Protein AF-A0A6A4V2S6-F1 (afdb_monomer_lite)

pLDDT: mean 83.1, std 10.54, range [53.78, 93.38]

Radius of gyration: 23.62 Å; chains: 1; bounding box: 48×30×59 Å

Structure (mmCIF, N/CA/C/O backbone):
data_AF-A0A6A4V2S6-F1
#
_entry.id   AF-A0A6A4V2S6-F1
#
loop_
_atom_site.group_PDB
_atom_site.id
_atom_site.type_symbol
_atom_site.label_atom_id
_atom_site.label_alt_id
_atom_site.label_comp_id
_atom_site.label_asym_id
_atom_site.label_entity_id
_atom_site.label_seq_id
_atom_site.pdbx_PDB_ins_code
_atom_site.Cartn_x
_atom_site.Cartn_y
_atom_site.Cartn_z
_atom_site.occupancy
_atom_site.B_iso_or_equiv
_atom_site.auth_seq_id
_atom_site.auth_comp_id
_atom_site.auth_asym_id
_atom_site.auth_atom_id
_atom_site.pdbx_PDB_model_num
ATOM 1 N N . MET A 1 1 ? -16.931 -6.605 -5.621 1.00 61.44 1 MET A N 1
ATOM 2 C CA . MET A 1 1 ? -15.701 -5.774 -5.661 1.00 61.44 1 MET A CA 1
ATOM 3 C C . MET A 1 1 ? -16.054 -4.423 -5.067 1.00 61.44 1 MET A C 1
ATOM 5 O O . MET A 1 1 ? -16.891 -3.76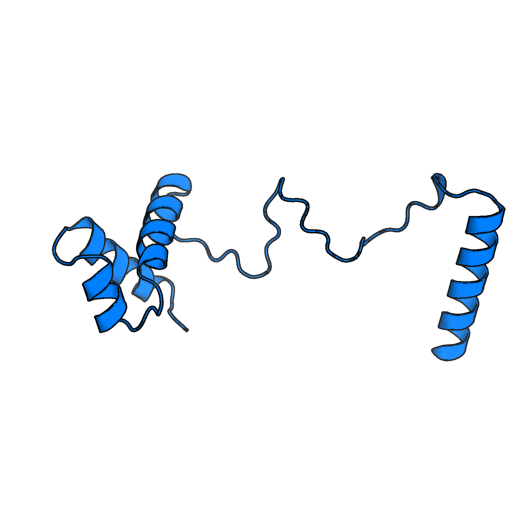3 -5.652 1.00 61.44 1 MET A O 1
ATOM 9 N N . TYR A 1 2 ? -15.476 -4.045 -3.921 1.00 71.06 2 TYR A N 1
ATOM 10 C CA . TYR A 1 2 ? -15.887 -2.830 -3.200 1.00 71.06 2 TYR A CA 1
ATOM 11 C C . TYR A 1 2 ? -15.520 -1.537 -3.938 1.00 71.06 2 TYR A C 1
ATOM 13 O O . TYR A 1 2 ? -14.367 -1.390 -4.385 1.00 71.06 2 TYR A O 1
ATOM 21 N N . THR A 1 3 ? -16.473 -0.607 -4.013 1.00 83.50 3 THR A N 1
ATOM 22 C CA . THR A 1 3 ? -16.287 0.746 -4.558 1.00 83.50 3 THR A CA 1
ATOM 23 C C . THR A 1 3 ? -15.404 1.590 -3.630 1.00 83.50 3 THR A C 1
ATOM 25 O O . THR A 1 3 ? -14.975 1.140 -2.563 1.00 83.50 3 THR A O 1
ATOM 28 N N . PHE A 1 4 ? -15.026 2.799 -4.053 1.00 84.19 4 PHE A N 1
ATOM 29 C CA . PHE A 1 4 ? -14.278 3.711 -3.180 1.00 84.19 4 PHE A CA 1
ATOM 30 C C . PHE A 1 4 ? -15.125 4.205 -2.009 1.00 84.19 4 PHE A C 1
ATOM 32 O O . PHE A 1 4 ? -14.649 4.169 -0.879 1.00 84.19 4 PHE A O 1
ATOM 39 N N . GLU A 1 5 ? -16.378 4.571 -2.269 1.00 84.81 5 GLU A N 1
ATOM 40 C CA . GLU A 1 5 ? -17.312 5.078 -1.259 1.00 84.81 5 GLU A CA 1
ATOM 41 C C . GLU A 1 5 ? -17.558 4.064 -0.141 1.00 84.81 5 GLU A C 1
ATOM 43 O O . GLU A 1 5 ? -17.527 4.404 1.040 1.00 84.81 5 GLU A O 1
ATOM 48 N N . GLU A 1 6 ? -17.733 2.787 -0.490 1.00 87.06 6 GLU A N 1
ATOM 49 C CA . GLU A 1 6 ? -17.904 1.719 0.500 1.00 87.06 6 GLU A CA 1
ATOM 50 C C . GLU A 1 6 ? -16.680 1.594 1.410 1.00 87.06 6 GLU A C 1
ATOM 52 O O . GLU A 1 6 ? -16.808 1.443 2.625 1.00 87.06 6 GLU A O 1
ATOM 57 N N . LYS A 1 7 ? -15.473 1.705 0.844 1.00 89.00 7 LYS A N 1
ATOM 58 C CA . LYS A 1 7 ? -14.233 1.660 1.630 1.00 89.00 7 LYS A CA 1
ATOM 59 C C . LYS A 1 7 ? -14.093 2.874 2.538 1.00 89.00 7 LYS A C 1
ATOM 61 O O . LYS A 1 7 ? -13.549 2.730 3.630 1.00 89.00 7 LYS A O 1
ATOM 66 N N . GLU A 1 8 ? -14.554 4.046 2.105 1.00 89.25 8 GLU A N 1
ATOM 67 C CA . GLU A 1 8 ? -14.541 5.253 2.934 1.00 89.25 8 GLU A CA 1
ATOM 68 C C . GLU A 1 8 ? -15.498 5.133 4.115 1.00 89.25 8 GLU A C 1
ATOM 70 O O . GLU A 1 8 ? -15.057 5.352 5.240 1.00 89.25 8 GLU A O 1
ATOM 75 N N . LYS A 1 9 ? -16.729 4.652 3.900 1.00 90.81 9 LYS A N 1
ATOM 76 C CA . LYS A 1 9 ? -17.689 4.388 4.987 1.00 90.81 9 LYS A CA 1
ATOM 77 C C . LYS A 1 9 ? -17.133 3.413 6.027 1.00 90.81 9 LYS A C 1
ATOM 79 O O . LYS A 1 9 ? -17.189 3.672 7.227 1.00 90.81 9 LYS A O 1
ATOM 84 N N . ILE A 1 10 ? -16.536 2.304 5.580 1.00 90.69 10 ILE A N 1
ATOM 85 C CA . ILE A 1 10 ? -15.908 1.324 6.484 1.00 90.69 10 ILE A CA 1
ATOM 86 C C . ILE A 1 10 ? -14.748 1.963 7.259 1.00 90.69 10 ILE A C 1
ATOM 88 O O . ILE A 1 10 ? -14.551 1.689 8.445 1.00 90.69 10 ILE A O 1
ATOM 92 N N . LEU A 1 11 ? -13.958 2.808 6.596 1.00 90.88 11 LEU A N 1
ATOM 93 C CA . LEU A 1 11 ? -12.826 3.477 7.222 1.00 90.88 11 LEU A CA 1
ATOM 94 C C . LEU A 1 11 ? -13.273 4.534 8.242 1.00 90.88 11 LEU A C 1
ATOM 96 O O . LEU A 1 11 ? -12.628 4.667 9.276 1.00 90.88 11 LEU A O 1
ATOM 100 N N . GLU A 1 12 ? -14.369 5.246 7.995 1.00 92.06 12 GLU A N 1
ATOM 101 C CA . GLU A 1 12 ? -14.976 6.179 8.953 1.00 92.06 12 GLU A CA 1
ATOM 102 C C . GLU A 1 12 ? -15.473 5.457 10.210 1.00 92.06 12 GLU A C 1
ATOM 104 O O . GLU A 1 12 ? -15.141 5.864 11.324 1.00 92.06 12 GLU A O 1
ATOM 109 N N . LEU A 1 13 ? -16.160 4.320 10.055 1.00 91.25 13 LEU A N 1
ATOM 110 C CA . LEU A 1 13 ? -16.560 3.468 11.184 1.00 91.25 13 LEU A CA 1
ATOM 111 C C . LEU A 1 13 ? -15.354 2.971 11.994 1.00 91.25 13 LEU A C 1
ATOM 113 O O . LEU A 1 13 ? -15.403 2.920 13.221 1.00 91.25 13 LEU A O 1
ATOM 117 N N . TYR A 1 14 ? -14.249 2.651 11.321 1.00 90.75 14 TYR A N 1
ATOM 118 C CA . TYR A 1 14 ? -13.008 2.262 11.988 1.00 90.75 14 TYR A CA 1
ATOM 119 C C . TYR A 1 14 ? -12.339 3.432 12.730 1.00 90.75 14 TYR A C 1
ATOM 121 O O . TYR A 1 14 ? -11.833 3.251 13.835 1.00 90.75 14 TYR A O 1
ATOM 129 N N . LEU A 1 15 ? -12.319 4.630 12.135 1.00 89.00 15 LEU A N 1
ATOM 130 C CA . LEU A 1 15 ? -11.695 5.826 12.717 1.00 89.00 15 LEU A CA 1
ATOM 131 C C . LEU A 1 15 ? -12.503 6.421 13.874 1.00 89.00 15 LEU A C 1
ATOM 133 O O . LEU A 1 15 ? -11.915 6.969 14.800 1.00 89.00 15 LEU A O 1
ATOM 137 N N . SER A 1 16 ? -13.827 6.278 13.837 1.00 91.38 16 SER A N 1
ATOM 138 C CA . SER A 1 16 ? -14.727 6.661 14.932 1.00 91.38 16 SER A CA 1
ATOM 139 C C . SER A 1 16 ? -14.617 5.753 16.163 1.00 91.38 16 SER A C 1
ATOM 141 O O . SER A 1 16 ? -15.293 6.000 17.156 1.00 91.38 16 SER A O 1
ATOM 143 N N . TRP A 1 17 ? -13.789 4.701 16.108 1.00 86.19 17 TRP A N 1
ATOM 144 C CA . TRP A 1 17 ? -13.669 3.664 17.139 1.00 86.19 17 TRP A CA 1
ATOM 145 C C . TRP A 1 17 ? -14.982 2.927 17.452 1.00 86.19 17 TRP A C 1
ATOM 147 O O . TRP A 1 17 ? -15.040 2.180 18.424 1.00 86.19 17 TRP A O 1
ATOM 157 N N . ALA A 1 18 ? -16.011 3.070 16.609 1.00 85.25 18 ALA A N 1
ATOM 158 C CA . ALA A 1 18 ? -17.304 2.417 16.794 1.00 85.25 18 ALA A CA 1
ATOM 159 C C . ALA A 1 18 ? -17.221 0.889 16.656 1.00 85.25 18 ALA A C 1
ATOM 161 O O . ALA A 1 18 ? -17.977 0.168 17.303 1.00 85.25 18 ALA A O 1
ATOM 162 N N . LYS A 1 19 ? -16.316 0.389 15.802 1.00 87.69 19 LYS A N 1
ATOM 163 C CA . LYS A 1 19 ? -16.107 -1.047 15.563 1.00 87.69 19 LYS A CA 1
ATOM 164 C C . LYS A 1 19 ? -14.634 -1.369 15.363 1.00 87.69 19 LYS A C 1
ATOM 166 O O . LYS A 1 19 ? -13.871 -0.604 14.766 1.00 87.69 19 LYS A O 1
ATOM 171 N N . THR A 1 20 ? -14.226 -2.554 15.801 1.00 88.38 20 THR A N 1
ATOM 172 C CA . THR A 1 20 ? -12.863 -3.035 15.580 1.00 88.38 20 THR A CA 1
ATOM 173 C C . THR A 1 20 ? -12.659 -3.503 14.139 1.00 88.38 20 THR A C 1
ATOM 175 O O . THR A 1 20 ? -13.571 -3.959 13.450 1.00 88.38 20 THR A O 1
ATOM 178 N N . SER A 1 21 ? -11.403 -3.487 13.681 1.00 87.12 21 SER A N 1
ATOM 179 C CA . SER A 1 21 ? -11.041 -4.012 12.350 1.00 87.12 21 SER A CA 1
ATOM 180 C C . SER A 1 21 ? -11.470 -5.467 12.105 1.00 87.12 21 SER A C 1
ATOM 182 O O . SER A 1 21 ? -11.671 -5.849 10.956 1.00 87.12 21 SER A O 1
ATOM 184 N N . LYS A 1 22 ? -11.593 -6.293 13.155 1.00 88.94 22 LYS A N 1
ATOM 185 C CA . LYS A 1 22 ? -12.035 -7.691 13.028 1.00 88.94 22 LYS A CA 1
ATOM 186 C C . LYS A 1 22 ? -13.540 -7.784 12.794 1.00 88.94 22 LYS A C 1
ATOM 188 O O . LYS A 1 22 ? -13.956 -8.576 11.958 1.00 88.94 22 LYS A O 1
ATOM 193 N N . GLU A 1 23 ? -14.326 -6.982 13.503 1.00 90.00 23 GLU A N 1
ATOM 194 C CA . GLU A 1 23 ? -15.784 -6.934 13.353 1.00 90.00 23 GLU A CA 1
ATOM 195 C C . GLU A 1 23 ? -16.164 -6.397 11.978 1.00 90.00 23 GLU A C 1
ATOM 197 O O . GLU A 1 23 ? -16.877 -7.071 11.242 1.00 90.00 23 GLU A O 1
ATOM 202 N N . LEU A 1 24 ? -15.570 -5.272 11.570 1.00 90.06 24 LEU A N 1
ATOM 203 C 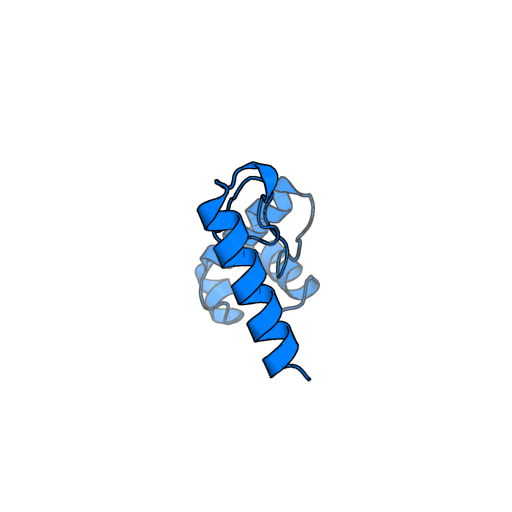CA . LEU A 1 24 ? -15.775 -4.703 10.235 1.00 90.06 24 LEU A CA 1
ATOM 204 C C . LEU A 1 24 ? -15.363 -5.676 9.125 1.00 90.06 24 LEU A C 1
ATOM 206 O O . LEU A 1 24 ? -16.009 -5.752 8.087 1.00 90.06 24 LEU A O 1
ATOM 210 N N . ALA A 1 25 ? -14.298 -6.453 9.330 1.00 89.75 25 ALA A N 1
ATOM 211 C CA . ALA A 1 25 ? -13.889 -7.450 8.349 1.00 89.75 25 ALA A CA 1
ATOM 212 C C . ALA A 1 25 ? -14.852 -8.636 8.233 1.00 89.75 25 ALA A C 1
ATOM 214 O O . ALA A 1 25 ? -14.895 -9.235 7.163 1.00 89.75 25 ALA A O 1
ATOM 215 N N . ARG A 1 26 ? -15.588 -8.978 9.299 1.00 89.38 26 ARG A N 1
ATOM 216 C CA . ARG A 1 26 ? -16.633 -10.012 9.265 1.00 89.38 26 ARG A CA 1
ATOM 217 C C . ARG A 1 26 ? -17.918 -9.475 8.645 1.00 89.38 26 ARG A C 1
ATOM 219 O O . ARG A 1 26 ? -18.475 -10.121 7.773 1.00 89.38 26 ARG A O 1
ATOM 226 N N . GLU A 1 27 ? -18.349 -8.292 9.068 1.00 89.75 27 GLU A N 1
ATOM 227 C CA . GLU A 1 27 ? -19.590 -7.656 8.612 1.00 89.75 27 GLU A CA 1
ATOM 228 C C . GLU A 1 27 ? -19.552 -7.307 7.121 1.00 89.75 27 GLU A C 1
ATOM 230 O O . GLU A 1 27 ? -20.515 -7.546 6.403 1.00 89.75 27 GLU A O 1
ATOM 235 N N . TYR A 1 28 ? -18.410 -6.807 6.642 1.00 87.19 28 TYR A N 1
ATOM 236 C CA . TYR A 1 28 ? -18.193 -6.459 5.237 1.00 87.19 28 TYR A CA 1
ATOM 237 C C . TYR A 1 28 ? -17.384 -7.521 4.479 1.00 87.19 28 TYR A C 1
ATOM 239 O O . TYR A 1 28 ? -16.744 -7.196 3.481 1.00 87.19 28 TYR A O 1
ATOM 247 N N . ASP A 1 29 ? -17.317 -8.760 4.974 1.00 87.00 29 ASP A N 1
ATOM 248 C CA . ASP A 1 29 ? -16.631 -9.896 4.333 1.00 87.00 29 ASP A CA 1
ATOM 249 C C . ASP A 1 29 ? -15.293 -9.531 3.642 1.00 87.00 29 ASP A C 1
ATOM 251 O O . ASP A 1 29 ? -15.020 -9.800 2.470 1.00 87.00 29 ASP A O 1
ATOM 255 N N . LEU A 1 30 ? -14.427 -8.802 4.355 1.00 82.69 30 LEU A N 1
ATOM 256 C CA . LEU A 1 30 ? -13.202 -8.252 3.766 1.00 82.69 30 LEU A CA 1
ATOM 257 C C . LEU A 1 30 ? -12.106 -9.314 3.608 1.00 82.69 30 LEU A C 1
ATOM 259 O O . LEU A 1 30 ? -11.042 -9.020 3.042 1.00 82.69 30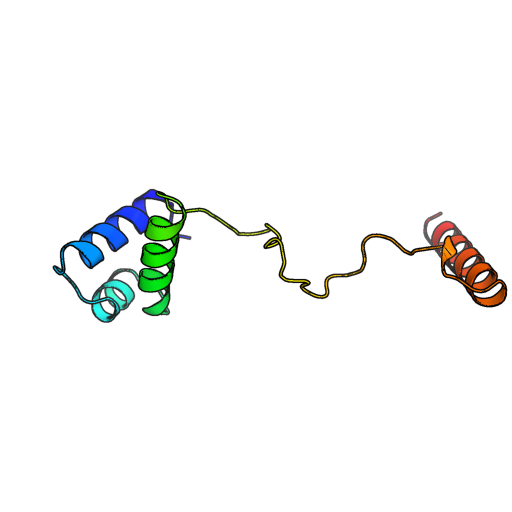 LEU A O 1
ATOM 263 N N . GLY A 1 31 ? -12.322 -10.527 4.121 1.00 83.31 31 GLY A N 1
ATOM 264 C CA . GLY A 1 31 ? -11.386 -11.656 4.157 1.00 83.31 31 GLY A CA 1
ATOM 265 C C . GLY A 1 31 ? -10.123 -11.426 5.003 1.00 83.31 31 GLY A C 1
ATOM 266 O O . GLY A 1 31 ? -9.534 -12.373 5.511 1.00 83.31 31 GLY A O 1
ATOM 267 N N . ASN A 1 32 ? -9.678 -10.176 5.187 1.00 86.56 32 ASN A N 1
ATOM 268 C CA . ASN A 1 32 ? -8.512 -9.833 5.994 1.00 86.56 32 ASN A CA 1
ATOM 269 C C . ASN A 1 32 ? -8.676 -8.465 6.693 1.00 86.56 32 ASN A C 1
ATOM 271 O O . ASN A 1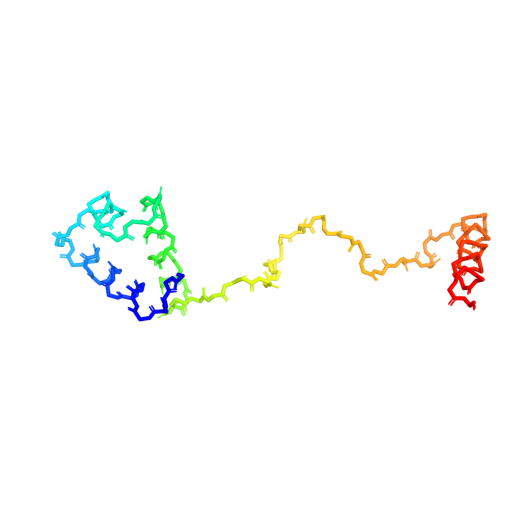 32 ? -8.654 -7.431 6.015 1.00 86.56 32 ASN A O 1
ATOM 275 N N . PRO A 1 33 ? -8.715 -8.428 8.041 1.00 88.19 33 PRO A N 1
ATOM 276 C CA . PRO A 1 33 ? -8.772 -7.197 8.838 1.00 88.19 33 PRO A CA 1
ATOM 277 C C . PRO A 1 33 ? -7.643 -6.196 8.558 1.00 88.19 33 PRO A C 1
ATOM 279 O O . PRO A 1 33 ? -7.822 -4.986 8.701 1.00 88.19 33 PRO A O 1
ATOM 282 N N . LYS A 1 34 ? -6.467 -6.668 8.113 1.00 90.19 34 LYS A N 1
ATOM 283 C CA . LYS A 1 34 ? -5.325 -5.798 7.782 1.00 90.19 34 LYS A CA 1
ATOM 284 C C . LYS A 1 34 ? -5.617 -4.861 6.603 1.00 90.19 34 LYS A C 1
ATOM 286 O O . LYS A 1 34 ? -4.946 -3.838 6.480 1.00 90.19 34 LYS A O 1
ATOM 291 N N . LYS A 1 35 ? -6.616 -5.161 5.757 1.00 88.62 35 LYS A N 1
ATOM 292 C CA . LYS A 1 35 ? -7.021 -4.276 4.650 1.00 88.62 35 LYS A CA 1
ATOM 293 C C . LYS A 1 35 ? -7.477 -2.906 5.155 1.00 88.62 35 LYS A C 1
ATOM 295 O O . LYS A 1 35 ? -7.076 -1.905 4.574 1.00 88.62 35 LYS A O 1
ATOM 300 N N . ILE A 1 36 ? -8.211 -2.858 6.268 1.00 91.12 36 ILE A N 1
ATOM 301 C CA . ILE A 1 36 ? -8.704 -1.603 6.858 1.00 91.12 36 ILE A CA 1
ATOM 302 C C . ILE A 1 36 ? -7.535 -0.734 7.342 1.00 91.12 36 ILE A C 1
ATOM 304 O O . ILE A 1 36 ? -7.492 0.463 7.068 1.00 91.12 36 ILE A O 1
ATOM 308 N N . ARG A 1 37 ? -6.524 -1.340 7.981 1.00 90.44 37 ARG A N 1
ATOM 309 C CA . ARG A 1 37 ? -5.297 -0.624 8.376 1.00 90.44 37 ARG A CA 1
ATOM 310 C C . ARG A 1 37 ? -4.550 -0.072 7.162 1.00 90.44 37 ARG A C 1
ATOM 312 O O . ARG A 1 37 ? -4.184 1.094 7.152 1.00 90.44 37 ARG A O 1
ATOM 319 N N . LYS A 1 38 ? -4.423 -0.865 6.095 1.00 89.81 38 LYS A N 1
ATOM 320 C CA . LYS A 1 38 ? -3.819 -0.406 4.836 1.00 89.81 38 LYS A CA 1
ATOM 321 C C . LYS A 1 38 ? -4.579 0.779 4.226 1.00 89.81 38 LYS A C 1
ATOM 323 O O . LYS A 1 38 ? -3.953 1.679 3.675 1.00 89.81 38 LYS A O 1
ATOM 328 N N . TRP A 1 39 ? -5.909 0.790 4.314 1.00 90.94 39 TRP A N 1
ATOM 329 C CA . TRP A 1 39 ? -6.736 1.915 3.868 1.00 90.94 39 TRP A CA 1
ATOM 330 C C . TRP A 1 39 ? -6.510 3.170 4.713 1.00 90.94 39 TRP A C 1
ATOM 332 O O . TRP A 1 39 ? -6.344 4.248 4.147 1.00 90.94 39 TRP A O 1
ATOM 342 N N . ARG A 1 40 ? -6.405 3.029 6.041 1.00 91.81 40 ARG A N 1
ATOM 343 C CA . ARG A 1 40 ? -6.019 4.125 6.942 1.00 91.81 40 ARG A CA 1
ATOM 344 C C . ARG A 1 40 ? -4.669 4.721 6.552 1.00 91.81 40 ARG A C 1
ATOM 346 O O . ARG A 1 40 ? -4.582 5.926 6.344 1.00 91.81 40 ARG A O 1
ATOM 353 N N . ASP A 1 41 ? -3.641 3.888 6.424 1.00 91.19 41 ASP A N 1
ATOM 354 C CA . ASP A 1 41 ? -2.278 4.348 6.130 1.00 91.19 41 ASP A CA 1
ATOM 355 C C . ASP A 1 41 ? -2.206 5.025 4.753 1.00 91.19 41 ASP A C 1
ATOM 357 O O . ASP A 1 41 ? -1.513 6.023 4.565 1.00 91.19 41 ASP A O 1
ATOM 361 N N . MET A 1 42 ? -2.978 4.522 3.786 1.00 89.88 42 MET A N 1
ATOM 362 C CA . MET A 1 42 ? -3.113 5.133 2.466 1.00 89.88 42 MET A CA 1
ATOM 363 C C . MET A 1 42 ? -3.781 6.510 2.533 1.00 89.88 42 MET A C 1
ATOM 365 O O . MET A 1 42 ? -3.270 7.450 1.924 1.00 89.88 42 MET A O 1
ATOM 369 N N . LYS A 1 43 ? -4.879 6.642 3.290 1.00 90.31 43 LYS A N 1
ATOM 370 C CA . LYS A 1 43 ? -5.568 7.923 3.493 1.00 90.31 43 LYS A CA 1
ATOM 371 C C . LYS A 1 43 ? -4.670 8.922 4.227 1.00 90.31 43 LYS A C 1
ATOM 373 O O . LYS A 1 43 ? -4.614 10.072 3.818 1.00 90.31 43 LYS A O 1
ATOM 378 N N . LEU A 1 44 ? -3.893 8.478 5.218 1.00 89.69 44 LEU A N 1
ATOM 379 C CA . LEU A 1 44 ? -2.915 9.319 5.919 1.00 89.69 44 LEU A CA 1
ATOM 380 C C . LEU A 1 44 ? -1.801 9.809 4.981 1.00 89.69 44 LEU A C 1
ATOM 382 O O . LEU A 1 44 ? -1.432 10.977 5.010 1.00 89.69 44 LEU A O 1
ATOM 386 N N . LYS A 1 45 ? -1.277 8.926 4.125 1.00 89.56 45 LYS A N 1
ATOM 387 C CA . LYS A 1 45 ? -0.170 9.248 3.215 1.00 89.56 45 LYS A CA 1
ATOM 388 C C . LYS A 1 45 ? -0.582 10.141 2.042 1.00 89.56 45 LYS A C 1
ATOM 390 O O . LYS A 1 45 ? 0.230 10.925 1.563 1.00 89.56 45 LYS A O 1
ATOM 395 N N . HIS A 1 46 ? -1.796 9.969 1.525 1.00 86.88 46 HIS A N 1
ATOM 396 C CA . HIS A 1 46 ? -2.218 10.580 0.263 1.00 86.88 46 HIS A CA 1
ATOM 397 C C . HIS A 1 46 ? -3.429 11.516 0.383 1.00 86.88 46 HIS A C 1
ATOM 399 O O . HIS A 1 46 ? -3.870 12.053 -0.631 1.00 86.88 46 HIS A O 1
ATOM 405 N N . GLY A 1 47 ? -4.017 11.662 1.572 1.00 86.88 47 GLY A N 1
ATOM 406 C CA . GLY A 1 47 ? -5.257 12.413 1.808 1.00 86.88 47 GLY A CA 1
ATOM 407 C C . GLY A 1 47 ? -6.531 11.720 1.304 1.00 86.88 47 GLY A C 1
ATOM 408 O O . GLY A 1 47 ? -7.631 12.144 1.639 1.00 86.88 47 GLY A O 1
ATOM 409 N N . ARG A 1 48 ? -6.408 10.639 0.522 1.00 86.88 48 ARG A N 1
ATOM 410 C CA . ARG A 1 48 ? -7.526 9.897 -0.080 1.00 86.88 48 ARG A CA 1
ATOM 411 C C . ARG A 1 48 ? -7.194 8.423 -0.278 1.00 86.88 48 ARG A C 1
ATOM 413 O O . ARG A 1 48 ? -6.022 8.043 -0.331 1.00 86.88 48 ARG A O 1
ATOM 420 N N . LEU A 1 49 ? -8.222 7.597 -0.461 1.00 88.19 49 LEU A N 1
ATOM 421 C CA . LEU A 1 49 ? -8.035 6.229 -0.941 1.00 88.19 49 LEU A CA 1
ATOM 422 C C . LEU A 1 49 ? -7.669 6.242 -2.429 1.00 88.19 49 LEU A C 1
ATOM 424 O O . LEU A 1 49 ? -8.256 6.965 -3.229 1.00 88.19 49 LEU A O 1
ATOM 428 N N . ILE A 1 50 ? -6.676 5.440 -2.808 1.00 84.06 50 ILE A N 1
ATOM 429 C CA . ILE A 1 50 ? -6.178 5.342 -4.183 1.00 84.06 50 ILE A CA 1
ATOM 430 C C . ILE A 1 50 ? -6.262 3.888 -4.637 1.00 84.06 50 ILE A C 1
ATOM 432 O O . ILE A 1 50 ? -5.811 2.978 -3.942 1.00 84.06 50 ILE A O 1
ATOM 436 N N . ASP A 1 51 ? -6.786 3.662 -5.840 1.00 81.06 51 ASP A N 1
ATOM 437 C CA . ASP A 1 51 ? -6.663 2.365 -6.496 1.00 81.06 51 ASP A CA 1
ATOM 438 C C . ASP A 1 51 ? -5.297 2.268 -7.181 1.00 81.06 51 ASP A C 1
ATOM 440 O O . ASP A 1 51 ? -4.960 3.042 -8.083 1.00 81.06 51 ASP A O 1
ATOM 444 N N . GLN A 1 52 ? -4.485 1.333 -6.695 1.00 73.62 52 GLN A N 1
ATOM 445 C CA . GLN A 1 52 ? -3.145 1.047 -7.206 1.00 73.62 52 GLN A CA 1
ATOM 446 C C . GLN A 1 52 ? -3.111 -0.217 -8.078 1.00 73.62 52 GLN A C 1
ATOM 448 O O . GLN A 1 52 ? -2.031 -0.678 -8.444 1.00 73.62 52 GLN A O 1
ATOM 453 N N . ARG A 1 53 ? -4.266 -0.803 -8.425 1.00 70.69 53 ARG A N 1
ATOM 454 C CA . ARG A 1 53 ? -4.319 -1.950 -9.341 1.00 70.69 53 ARG A CA 1
ATOM 455 C C . ARG A 1 53 ? -3.699 -1.592 -10.692 1.00 70.69 53 ARG A C 1
ATOM 457 O O . ARG A 1 53 ? -3.956 -0.524 -11.238 1.00 70.69 53 ARG A O 1
ATOM 464 N N . GLY A 1 54 ? -2.836 -2.475 -11.196 1.00 67.19 54 GLY A N 1
ATOM 465 C CA . GLY A 1 54 ? -2.131 -2.290 -12.470 1.00 67.19 54 GLY A CA 1
ATOM 466 C C . GLY A 1 54 ? -1.068 -1.184 -12.481 1.00 67.19 54 GLY A C 1
ATOM 467 O O . GLY A 1 54 ? -0.424 -0.984 -13.507 1.00 67.19 54 GLY A O 1
ATOM 468 N N . LYS A 1 55 ? -0.845 -0.472 -11.366 1.00 68.88 55 LYS A N 1
ATOM 469 C CA . LYS A 1 55 ? 0.161 0.591 -11.283 1.00 68.88 55 LYS A CA 1
ATOM 470 C C . LYS A 1 55 ? 1.448 0.061 -10.664 1.00 68.88 55 LYS A C 1
ATOM 472 O O . LYS A 1 55 ? 1.442 -0.519 -9.580 1.00 68.88 55 LYS A O 1
ATOM 477 N N . SER A 1 56 ? 2.567 0.295 -11.342 1.00 62.00 56 SER A N 1
ATOM 478 C CA . SER A 1 56 ? 3.895 0.026 -10.797 1.00 62.00 56 SER A CA 1
ATOM 479 C C . SER A 1 56 ? 4.201 0.999 -9.658 1.00 62.00 56 SER A C 1
ATOM 481 O O . SER A 1 56 ? 4.094 2.215 -9.831 1.00 62.00 56 SER A O 1
ATOM 483 N N . VAL A 1 57 ? 4.615 0.480 -8.505 1.00 64.38 57 VAL A N 1
ATOM 484 C CA . VAL A 1 57 ? 5.096 1.310 -7.395 1.00 64.38 57 VAL A CA 1
ATOM 485 C C . VAL A 1 57 ? 6.519 1.771 -7.719 1.00 64.38 57 VAL A C 1
ATOM 487 O O . VAL A 1 57 ? 7.415 0.947 -7.897 1.00 64.38 57 VAL A O 1
ATOM 490 N N . LYS A 1 58 ? 6.732 3.090 -7.814 1.00 59.91 58 LYS A N 1
ATOM 491 C CA . LYS A 1 58 ? 8.050 3.692 -8.078 1.00 59.91 58 LYS A CA 1
ATOM 492 C C . LYS A 1 58 ? 9.037 3.232 -6.989 1.00 59.91 58 LYS A C 1
ATOM 494 O O . LYS A 1 58 ? 8.751 3.405 -5.809 1.00 59.91 58 LYS A O 1
ATOM 499 N N . GLY A 1 59 ? 10.159 2.627 -7.383 1.00 58.41 59 GLY A N 1
ATOM 500 C CA . GLY A 1 59 ? 11.195 2.135 -6.460 1.00 58.41 59 GLY A CA 1
ATOM 501 C C . GLY A 1 59 ? 11.063 0.670 -6.021 1.00 58.41 59 GLY A C 1
ATOM 502 O O . GLY A 1 59 ? 11.993 0.150 -5.418 1.00 58.41 59 GLY A O 1
ATOM 503 N N . ILE A 1 60 ? 9.971 -0.024 -6.361 1.00 57.69 60 ILE A N 1
ATOM 504 C CA . ILE A 1 60 ? 9.896 -1.486 -6.232 1.00 57.69 60 ILE A CA 1
ATOM 505 C C . ILE A 1 60 ? 10.164 -2.066 -7.620 1.00 57.69 60 ILE A C 1
ATOM 507 O O . ILE A 1 60 ? 9.283 -2.065 -8.481 1.00 57.69 60 ILE A O 1
ATOM 511 N N . THR A 1 61 ? 11.385 -2.549 -7.856 1.00 55.22 61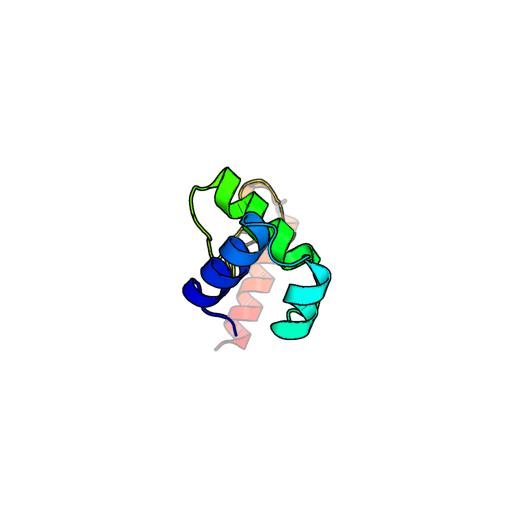 THR A N 1
ATOM 512 C CA . THR A 1 61 ? 11.738 -3.334 -9.046 1.00 55.22 61 THR A CA 1
ATOM 513 C C . THR A 1 61 ? 11.084 -4.710 -8.948 1.00 55.22 61 THR A C 1
ATOM 515 O O . THR A 1 61 ? 11.729 -5.731 -8.724 1.00 55.22 61 THR A O 1
ATOM 518 N N . MET A 1 62 ? 9.761 -4.768 -9.098 1.00 53.78 62 MET A N 1
ATOM 519 C CA . MET A 1 62 ? 9.120 -6.045 -9.382 1.00 53.78 62 MET A CA 1
ATOM 520 C C . MET A 1 62 ? 9.725 -6.554 -10.693 1.00 53.78 62 MET A C 1
ATOM 522 O O . MET A 1 62 ? 9.621 -5.869 -11.713 1.00 53.78 62 MET A O 1
ATOM 526 N N . LYS A 1 63 ? 10.385 -7.721 -10.642 1.00 57.66 63 LYS A N 1
ATOM 527 C CA . LYS A 1 63 ? 10.901 -8.490 -11.789 1.00 57.66 63 LYS A CA 1
ATOM 528 C C . LYS A 1 63 ? 9.741 -8.875 -12.720 1.00 57.66 63 LYS A C 1
ATOM 530 O O . LYS A 1 63 ? 9.314 -10.022 -12.766 1.00 57.66 63 LYS A O 1
ATOM 535 N N . GLY A 1 64 ? 9.170 -7.903 -13.420 1.00 61.19 64 GLY A N 1
ATOM 536 C CA . GLY A 1 64 ? 8.378 -8.153 -14.614 1.00 61.19 64 GLY A CA 1
ATOM 537 C C . GLY A 1 64 ? 9.304 -8.510 -15.772 1.00 61.19 64 GLY A C 1
ATOM 538 O O . GLY A 1 64 ? 10.518 -8.312 -15.688 1.00 61.19 64 GLY A O 1
ATOM 539 N N . ARG A 1 65 ? 8.730 -9.004 -16.874 1.00 66.81 65 ARG A N 1
ATOM 540 C CA . ARG A 1 65 ? 9.471 -9.159 -18.131 1.00 66.81 65 ARG A CA 1
ATOM 541 C C . ARG A 1 65 ? 10.135 -7.815 -18.473 1.00 66.81 65 ARG A C 1
ATOM 543 O O . ARG A 1 65 ? 9.411 -6.816 -18.560 1.00 66.81 65 ARG A O 1
ATOM 550 N N . PRO A 1 66 ? 11.466 -7.762 -18.658 1.00 68.00 66 PRO A N 1
ATOM 551 C CA . PRO A 1 66 ? 12.128 -6.560 -19.143 1.00 68.00 66 PRO A CA 1
ATOM 552 C C . PRO A 1 66 ? 11.441 -6.082 -20.423 1.00 68.00 66 PRO A C 1
ATOM 554 O O . PRO A 1 66 ? 11.274 -6.854 -21.366 1.00 68.00 66 PRO A O 1
ATOM 557 N N . LYS A 1 67 ? 10.978 -4.827 -20.431 1.00 66.69 67 LYS A N 1
ATOM 558 C CA . LYS A 1 67 ? 10.288 -4.246 -21.595 1.00 66.69 67 LYS A CA 1
ATOM 559 C C . LYS A 1 67 ? 11.246 -3.939 -22.744 1.00 66.69 67 LYS A C 1
ATOM 561 O O . LYS A 1 67 ? 10.804 -3.852 -23.882 1.00 66.69 67 LYS A O 1
ATOM 566 N N . PHE A 1 68 ? 12.531 -3.786 -22.436 1.00 71.62 68 PHE A N 1
ATOM 567 C CA . PHE A 1 68 ? 13.565 -3.405 -23.385 1.00 71.62 68 PHE A CA 1
ATOM 568 C C . PHE A 1 68 ? 14.782 -4.301 -23.191 1.00 71.62 68 PHE A C 1
ATOM 570 O O . PHE A 1 68 ? 15.193 -4.564 -22.059 1.00 71.62 68 PHE A O 1
ATOM 577 N N . VAL A 1 69 ? 15.327 -4.771 -24.306 1.00 78.50 69 VAL A N 1
ATOM 578 C CA . VAL A 1 69 ? 16.620 -5.446 -24.372 1.00 78.50 69 VAL A CA 1
ATOM 579 C C . VAL A 1 69 ? 17.650 -4.366 -24.697 1.00 78.50 69 VAL A C 1
ATOM 581 O O . VAL A 1 69 ? 17.459 -3.622 -25.655 1.00 78.50 69 VAL A O 1
ATOM 584 N N . ARG A 1 70 ? 18.698 -4.231 -23.879 1.00 80.38 70 ARG A N 1
ATOM 585 C CA . ARG A 1 70 ? 19.778 -3.259 -24.105 1.00 80.38 70 ARG A CA 1
ATOM 586 C C . ARG A 1 70 ? 20.758 -3.868 -25.095 1.00 80.38 70 ARG A C 1
ATOM 588 O O . ARG A 1 70 ? 21.564 -4.713 -24.725 1.00 80.38 70 ARG A O 1
ATOM 595 N N . ILE A 1 71 ? 20.605 -3.503 -26.362 1.00 80.25 71 ILE A N 1
ATOM 596 C CA . ILE A 1 71 ? 21.392 -4.060 -27.467 1.00 80.25 71 ILE A CA 1
ATOM 597 C C . ILE A 1 71 ? 22.843 -3.566 -27.385 1.00 80.25 71 ILE A C 1
ATOM 599 O O . ILE A 1 71 ? 23.753 -4.300 -27.756 1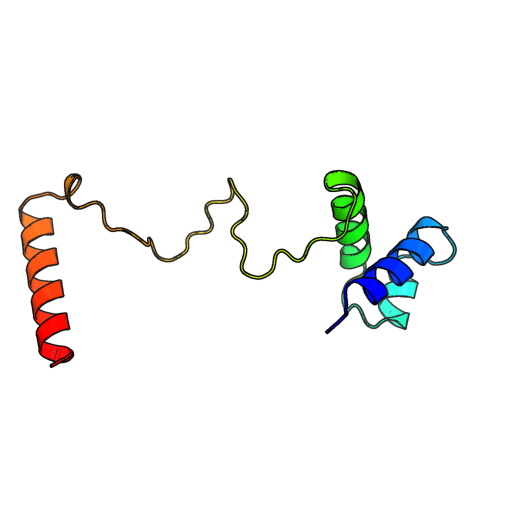.00 80.25 71 ILE A O 1
ATOM 603 N N . GLU A 1 72 ? 23.069 -2.362 -26.846 1.00 81.25 72 GLU A N 1
ATOM 604 C CA . GLU A 1 72 ? 24.415 -1.789 -26.710 1.00 81.25 72 GLU A CA 1
ATOM 605 C C . GLU A 1 72 ? 25.309 -2.556 -25.723 1.00 81.25 72 GLU A C 1
ATOM 607 O O . GLU A 1 72 ? 26.528 -2.521 -25.857 1.00 81.25 72 GLU A O 1
ATOM 612 N N . ASP A 1 73 ? 24.712 -3.272 -24.765 1.00 83.69 73 ASP A N 1
ATOM 613 C CA . ASP A 1 73 ? 25.436 -4.037 -23.743 1.00 83.69 73 ASP A CA 1
ATOM 614 C C . ASP A 1 73 ? 25.807 -5.465 -24.223 1.00 83.69 73 ASP A C 1
ATOM 616 O O . ASP A 1 73 ? 26.446 -6.213 -23.484 1.00 83.69 73 ASP A O 1
ATOM 620 N N . MET A 1 74 ? 25.398 -5.871 -25.436 1.00 84.88 74 MET A N 1
ATOM 621 C CA . MET A 1 74 ? 25.598 -7.232 -25.959 1.00 84.88 74 MET A CA 1
ATOM 622 C C . MET A 1 74 ? 26.937 -7.405 -26.678 1.00 84.88 74 MET A C 1
ATOM 624 O O . MET A 1 74 ? 27.360 -6.559 -27.466 1.00 84.88 74 MET A O 1
ATOM 628 N N . ASN A 1 75 ? 27.564 -8.570 -26.503 1.00 89.62 75 ASN A N 1
ATOM 629 C CA . ASN A 1 75 ? 28.710 -8.957 -27.328 1.00 89.62 75 ASN A CA 1
ATOM 630 C C . ASN A 1 75 ? 28.257 -9.325 -28.762 1.00 89.62 75 ASN A C 1
ATOM 632 O O . ASN A 1 75 ? 27.105 -9.690 -28.999 1.00 89.62 75 ASN A O 1
ATOM 636 N N . LYS A 1 76 ? 29.174 -9.296 -29.737 1.00 89.06 76 LYS A N 1
ATOM 637 C CA . LYS A 1 76 ? 28.915 -9.608 -31.155 1.00 89.06 76 LYS A CA 1
ATOM 638 C C . LYS A 1 76 ? 28.204 -10.954 -31.352 1.00 89.06 76 LYS A C 1
ATOM 640 O O . LYS A 1 76 ? 27.310 -11.058 -32.187 1.00 89.06 76 LYS A O 1
ATOM 645 N N . GLU A 1 77 ? 28.576 -11.976 -30.585 1.00 89.50 77 GLU A N 1
ATOM 646 C CA . GLU A 1 77 ? 27.952 -13.306 -30.656 1.00 89.50 77 GLU A CA 1
ATOM 647 C C . GLU A 1 77 ? 26.506 -13.306 -30.150 1.00 89.50 77 GLU A C 1
ATOM 649 O O . GLU A 1 77 ? 25.617 -13.902 -30.766 1.00 89.50 77 GLU A O 1
ATOM 654 N N . GLU A 1 78 ? 26.252 -12.595 -29.053 1.00 86.56 78 GLU A N 1
ATOM 655 C CA . GLU A 1 78 ? 24.913 -12.443 -28.486 1.00 86.56 78 GLU A CA 1
ATOM 656 C C . GLU A 1 78 ? 24.008 -11.654 -29.431 1.00 86.56 78 GLU A C 1
ATOM 658 O O . GLU A 1 78 ? 22.850 -12.026 -29.630 1.00 86.56 78 GLU A O 1
ATOM 663 N N . LEU A 1 79 ? 24.561 -10.632 -30.089 1.00 90.25 79 LEU A N 1
ATOM 664 C CA . LEU A 1 79 ? 23.859 -9.835 -31.085 1.00 90.25 79 LEU A CA 1
ATOM 665 C C . LEU A 1 79 ? 23.423 -10.686 -32.285 1.00 90.25 79 LEU A C 1
ATOM 667 O O . LEU A 1 79 ? 22.265 -10.632 -32.696 1.00 90.25 79 LEU A O 1
ATOM 671 N N . ILE A 1 80 ? 24.317 -11.529 -32.812 1.00 92.38 80 ILE A N 1
ATOM 672 C CA . ILE A 1 80 ? 23.996 -12.447 -33.917 1.00 92.38 80 ILE A CA 1
ATOM 673 C C . ILE A 1 80 ? 22.877 -13.414 -33.510 1.00 92.38 80 ILE A C 1
ATOM 675 O O . ILE A 1 80 ? 21.942 -13.649 -34.279 1.00 92.38 80 ILE A O 1
ATOM 679 N N . LYS A 1 81 ? 22.935 -13.960 -32.290 1.00 90.50 81 LYS A N 1
ATOM 680 C CA . LYS A 1 81 ? 21.895 -14.856 -31.766 1.00 90.50 81 LYS A CA 1
ATOM 681 C C . LYS A 1 81 ? 20.551 -14.139 -31.608 1.00 90.50 81 LYS A C 1
ATOM 683 O O . LYS A 1 81 ? 19.513 -14.717 -31.927 1.00 90.50 81 LYS A O 1
ATOM 688 N N . HIS A 1 82 ? 20.570 -12.887 -31.154 1.00 87.25 82 HIS A N 1
ATOM 689 C CA . HIS A 1 82 ? 19.376 -12.059 -31.019 1.00 87.25 82 HIS A CA 1
ATOM 690 C C . HIS A 1 82 ? 18.715 -11.776 -32.376 1.00 87.25 82 HIS A C 1
ATOM 692 O O . HIS A 1 82 ? 17.499 -11.906 -32.499 1.00 87.25 82 HIS A O 1
ATOM 698 N N . ILE A 1 83 ? 19.508 -11.467 -33.407 1.00 91.38 83 ILE A N 1
ATOM 699 C CA . ILE A 1 83 ? 19.014 -11.227 -34.772 1.00 91.38 83 ILE A CA 1
ATOM 700 C C . ILE A 1 83 ? 18.337 -12.481 -35.336 1.00 91.38 83 ILE A C 1
ATOM 702 O O . ILE A 1 83 ? 17.194 -12.395 -35.780 1.00 91.38 83 ILE A O 1
ATOM 706 N N . ARG A 1 84 ? 18.982 -13.652 -35.232 1.00 92.75 84 ARG A N 1
ATOM 707 C CA . ARG A 1 84 ? 18.398 -14.931 -35.684 1.00 92.75 84 ARG A CA 1
ATOM 708 C C . ARG A 1 84 ? 17.068 -15.231 -34.998 1.00 92.75 84 ARG A C 1
ATOM 710 O O . ARG A 1 84 ? 16.096 -15.574 -35.655 1.00 92.75 84 ARG A O 1
ATOM 717 N N . MET A 1 85 ? 17.002 -15.024 -33.681 1.00 89.50 85 MET A N 1
ATOM 718 C CA . MET A 1 85 ? 15.760 -15.196 -32.924 1.00 89.50 85 MET A CA 1
ATOM 719 C C . MET A 1 85 ? 14.639 -14.279 -33.442 1.00 89.50 85 MET A C 1
ATOM 721 O O . MET A 1 85 ? 13.491 -14.707 -33.530 1.00 89.50 85 MET A O 1
ATOM 725 N N . ILE A 1 86 ? 14.946 -13.023 -33.783 1.00 89.44 86 ILE A N 1
ATOM 726 C CA . ILE A 1 86 ? 13.962 -12.087 -34.350 1.00 89.44 86 ILE A CA 1
ATOM 727 C C . ILE A 1 86 ? 13.498 -12.545 -35.739 1.00 89.44 86 ILE A C 1
ATOM 729 O O . ILE A 1 86 ? 12.309 -12.446 -36.040 1.00 89.44 86 ILE A O 1
ATOM 733 N N . GLU A 1 87 ? 14.408 -13.029 -36.583 1.00 92.38 87 GLU A N 1
ATOM 734 C CA . GLU A 1 87 ? 14.087 -13.550 -37.917 1.00 92.38 87 GLU A CA 1
ATOM 735 C C . GLU A 1 87 ? 13.173 -14.778 -37.842 1.00 92.38 87 GLU A C 1
ATOM 737 O O . GLU A 1 87 ? 12.161 -14.825 -38.542 1.00 92.38 87 GLU A O 1
ATOM 742 N N . ASP A 1 88 ? 13.463 -15.711 -36.934 1.00 92.75 88 ASP A N 1
ATOM 743 C CA . ASP A 1 88 ? 12.637 -16.898 -36.699 1.00 92.75 88 ASP A CA 1
ATOM 744 C C . ASP A 1 88 ? 11.226 -16.521 -36.225 1.00 92.75 88 ASP A C 1
ATOM 746 O O . ASP A 1 88 ? 10.236 -17.052 -36.729 1.00 92.75 88 ASP A O 1
ATOM 750 N N . ILE A 1 89 ? 11.111 -15.553 -35.305 1.00 89.88 89 ILE A N 1
ATOM 751 C CA . ILE A 1 89 ? 9.810 -15.041 -34.844 1.00 89.88 89 ILE A CA 1
ATOM 752 C C . ILE A 1 89 ? 9.038 -14.410 -36.004 1.00 89.88 89 ILE A C 1
ATOM 754 O O . ILE A 1 89 ? 7.859 -14.705 -36.180 1.00 89.88 89 ILE A O 1
ATOM 758 N N . LYS A 1 90 ? 9.687 -13.561 -36.813 1.00 90.62 90 LYS A N 1
ATOM 759 C CA . LYS A 1 90 ? 9.045 -12.932 -37.978 1.00 90.62 90 LYS A CA 1
ATOM 760 C C . LYS A 1 90 ? 8.549 -13.972 -38.976 1.00 90.62 90 LYS A C 1
ATOM 762 O O . LYS A 1 90 ? 7.453 -13.819 -39.501 1.00 90.62 90 LYS A O 1
ATOM 767 N N . LYS A 1 91 ? 9.333 -15.023 -39.211 1.00 93.38 91 LYS A N 1
ATOM 768 C CA . LYS A 1 91 ? 8.978 -16.116 -40.118 1.00 93.38 91 LYS A CA 1
ATOM 769 C C . LYS A 1 91 ? 7.824 -16.967 -39.590 1.00 93.38 91 LYS A C 1
ATOM 771 O O . LYS A 1 91 ? 7.025 -17.431 -40.384 1.00 93.38 91 LYS A O 1
ATOM 776 N N . ALA A 1 92 ? 7.732 -17.163 -38.276 1.00 88.12 92 ALA A N 1
ATOM 777 C CA . ALA A 1 92 ? 6.628 -17.889 -37.646 1.00 88.12 92 ALA A CA 1
ATOM 778 C C . ALA A 1 92 ? 5.328 -17.068 -37.549 1.00 88.12 92 ALA A C 1
ATOM 780 O O . ALA A 1 92 ? 4.259 -17.637 -37.348 1.00 88.12 92 ALA A O 1
ATOM 781 N N . MET A 1 93 ? 5.423 -15.737 -37.629 1.00 80.75 93 MET A N 1
ATOM 782 C CA . MET A 1 93 ? 4.277 -14.822 -37.607 1.00 80.75 93 MET A CA 1
ATOM 783 C C . MET A 1 93 ? 3.683 -14.529 -38.995 1.00 80.75 93 MET A C 1
ATOM 785 O O . MET A 1 93 ? 2.604 -13.938 -39.050 1.00 80.75 93 MET A O 1
ATOM 789 N N . ALA A 1 94 ? 4.388 -14.878 -40.074 1.00 70.94 94 ALA A N 1
ATOM 790 C CA . ALA A 1 94 ? 3.956 -14.718 -41.464 1.00 70.94 94 ALA A CA 1
ATOM 791 C C . ALA A 1 94 ? 3.296 -16.002 -41.979 1.00 70.94 94 ALA A C 1
ATOM 793 O O . ALA A 1 94 ? 2.302 -15.874 -42.728 1.00 70.94 94 ALA A O 1
#

Secondary structure (DSSP, 8-state):
---HHHHHHHHHHHHTTSS-HHHHHHHTT-S-THHHHHHHHHHHHHSS----TTPPPTT----PPPS---GGG--HHHHHHHHHHHHHHHHHH-

Sequence (94 aa):
MYTFEEKEKILELYLSWAKTSKELAREYDLGNPKKIRKWRDMKLKHGRLIDQRGKSVKGITMKGRPKFVRIEDMNKEELIKHIRMIEDIKKAMA

Foldseek 3Di:
DDDQVNLVVLLVCCVVVVDQLVVSCVVVVVVDSVVSVVQVVCCVVPVGGDDCVPPDDPPPPPPDPPPDDPLVPDDPVVNVVVVVVVVVVVVVVD